Protein AF-A0A382X9D7-F1 (afdb_monomer)

Secondary structure (DSSP, 8-state):
---SS-EEEEEEE--B-TTSPBPPPEEEEEEEPP--TT-SS-SS--SHHHHHHHHHHHTTSS---HHHHHHH-SSSSS--SHHHHHHHHHHHHT-

Solvent-accessible surface area (backbone atoms only — not comparable to full-atom values): 5839 Å² total; per-residue (Å²): 140,88,74,98,64,41,42,80,41,84,45,72,50,68,54,68,52,100,85,72,53,68,50,80,69,47,76,47,79,45,77,42,80,42,82,52,80,38,30,40,80,54,80,74,64,70,48,71,66,29,52,52,52,52,49,31,40,60,70,63,78,45,80,71,52,76,65,33,42,61,18,41,34,70,82,69,82,84,65,71,45,72,66,28,52,54,52,44,52,30,64,64,66,74,105

Organism: NCBI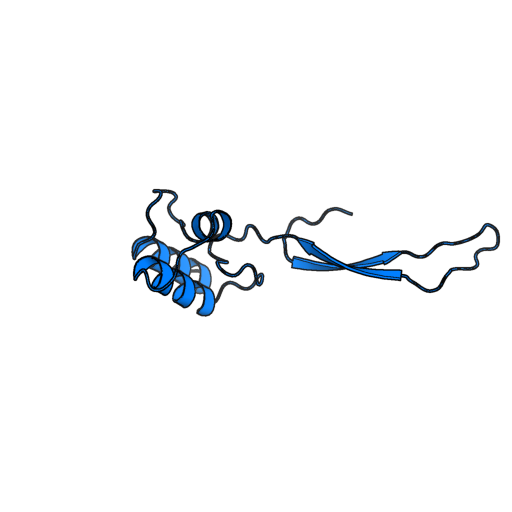:txid408172

Mean predicted aligned error: 6.9 Å

Foldseek 3Di:
DDDPFWDKDWDWDWDADPVRDIDDIDIDIDTDFGLQQLPLVSNRDLDVVSLVVLVCCQVVVDPGDPSSQSSQPRVPPSDRDVVSSVVSVCVVVVD

Sequence (95 aa):
HTYDQGGSYDVSLTVTNIYGMESEPHIEMIQLQSSMPGDVNFDSVLNILDVVILANYILGSDTPTSSEFAAADLNGDGTLNILDIVILTNLILEV

Nearest PDB structures (foldseek):
  2ccl-assembly2_D  TM=9.159E-01  e=1.070E-03  Acetivibrio thermocellus
  1ohz-assembly1_B  TM=9.283E-01  e=1.092E-02  Acetivibrio thermocellus
  8x39-assembly1_B  TM=8.524E-01  e=2.801E-02  Acetivibrio thermocellus DSM 1313
  8c6j-assembly1_S  TM=4.663E-01  e=7.030E+00  Homo sapiens

Structure (mmCIF, N/CA/C/O backbone):
data_AF-A0A382X9D7-F1
#
_entry.id   AF-A0A382X9D7-F1
#
loop_
_atom_site.group_PDB
_atom_site.id
_atom_site.type_symbol
_atom_site.label_atom_id
_atom_site.label_alt_id
_atom_site.label_comp_id
_atom_site.label_asym_id
_atom_site.label_entity_id
_atom_site.label_seq_id
_atom_site.pdbx_PDB_ins_code
_atom_site.Cartn_x
_atom_site.Cartn_y
_atom_site.Cartn_z
_atom_site.occupancy
_atom_site.B_iso_or_equiv
_atom_site.auth_seq_id
_atom_site.auth_comp_id
_atom_site.auth_asym_id
_atom_site.auth_atom_id
_atom_site.pdbx_PDB_model_num
ATOM 1 N N . HIS A 1 1 ? 6.422 6.025 -22.088 1.00 73.94 1 HIS A N 1
ATOM 2 C CA . HIS A 1 1 ? 4.964 5.991 -21.860 1.00 73.94 1 HIS A CA 1
ATOM 3 C C . HIS A 1 1 ? 4.745 6.128 -20.360 1.00 73.94 1 HIS A C 1
ATOM 5 O O . HIS A 1 1 ? 5.649 5.744 -19.627 1.00 73.94 1 HIS A O 1
ATOM 11 N N . THR A 1 2 ? 3.632 6.705 -19.915 1.00 76.19 2 THR A N 1
ATOM 12 C CA . THR A 1 2 ? 3.320 6.870 -18.485 1.00 76.19 2 THR A CA 1
ATOM 13 C C . THR A 1 2 ? 1.993 6.178 -18.221 1.00 76.19 2 THR A C 1
ATOM 15 O O . THR A 1 2 ? 1.109 6.258 -19.072 1.00 76.19 2 THR A O 1
ATOM 18 N N . TYR A 1 3 ? 1.879 5.495 -17.087 1.00 75.56 3 TYR A N 1
ATOM 19 C CA . TYR A 1 3 ? 0.680 4.769 -16.685 1.00 75.56 3 TYR A CA 1
ATOM 20 C C . TYR A 1 3 ? 0.101 5.405 -15.422 1.00 75.56 3 TYR A C 1
ATOM 22 O O . TYR A 1 3 ? 0.853 5.722 -14.501 1.00 75.56 3 TYR A O 1
ATOM 30 N N . ASP A 1 4 ? -1.220 5.590 -15.394 1.00 65.88 4 ASP A N 1
ATOM 31 C CA . ASP A 1 4 ? -1.933 6.198 -14.261 1.00 65.88 4 ASP A CA 1
ATOM 32 C C . ASP A 1 4 ? -2.241 5.187 -13.143 1.00 65.88 4 ASP A C 1
ATOM 34 O O . ASP A 1 4 ? -2.599 5.577 -12.034 1.00 65.88 4 ASP A O 1
ATOM 38 N N . GLN A 1 5 ? -2.104 3.888 -13.424 1.00 65.81 5 GLN A N 1
ATOM 39 C CA . GLN A 1 5 ? -2.343 2.805 -12.472 1.00 65.81 5 GLN A CA 1
ATOM 40 C C . GLN A 1 5 ? -1.089 1.951 -12.281 1.00 65.81 5 GLN A C 1
ATOM 42 O O . GLN A 1 5 ? -0.289 1.768 -13.205 1.00 65.81 5 GLN A O 1
ATOM 47 N N . GLY A 1 6 ? -0.927 1.412 -11.072 1.00 73.25 6 GLY A N 1
ATOM 48 C CA . GLY A 1 6 ? 0.028 0.333 -10.830 1.00 73.25 6 GLY A CA 1
ATOM 49 C C . GLY A 1 6 ? -0.369 -0.938 -11.583 1.00 73.25 6 GLY A C 1
ATOM 50 O O . GLY A 1 6 ? -1.442 -1.015 -12.179 1.00 73.25 6 GLY A O 1
ATOM 51 N N . GLY A 1 7 ? 0.523 -1.918 -11.597 1.00 75.75 7 GLY A N 1
ATOM 52 C CA . GLY A 1 7 ? 0.308 -3.191 -12.273 1.00 75.75 7 GLY A CA 1
ATOM 53 C C . GLY A 1 7 ? 1.584 -3.753 -12.887 1.00 75.75 7 GLY A C 1
ATOM 54 O O . GLY A 1 7 ? 2.675 -3.197 -12.738 1.00 75.75 7 GLY A O 1
ATOM 55 N N . SER A 1 8 ? 1.438 -4.876 -13.587 1.00 82.25 8 SER A N 1
ATOM 56 C CA . SER A 1 8 ? 2.529 -5.519 -14.327 1.00 82.25 8 SER A CA 1
ATOM 57 C C . SER A 1 8 ? 2.433 -5.168 -15.808 1.00 82.25 8 SER A C 1
ATOM 59 O O . SER A 1 8 ? 1.375 -5.322 -16.417 1.00 82.25 8 SER A O 1
ATOM 61 N N . TYR A 1 9 ? 3.538 -4.707 -16.386 1.00 87.00 9 TYR A N 1
ATOM 62 C CA . TYR A 1 9 ? 3.605 -4.228 -17.762 1.00 87.00 9 TYR A CA 1
ATOM 63 C C . TYR A 1 9 ? 4.688 -4.967 -18.538 1.00 87.00 9 TYR A C 1
ATOM 65 O O . TYR A 1 9 ? 5.855 -4.918 -18.154 1.00 87.00 9 TYR A O 1
ATOM 73 N N . ASP A 1 10 ? 4.314 -5.578 -19.662 1.00 91.69 10 ASP A N 1
ATOM 74 C CA . ASP A 1 10 ? 5.276 -6.104 -20.629 1.00 91.69 10 ASP A CA 1
ATOM 75 C C . ASP A 1 10 ? 5.762 -4.962 -21.525 1.00 91.69 10 ASP A C 1
ATOM 77 O O . ASP A 1 10 ? 5.008 -4.383 -22.313 1.00 91.69 10 ASP A O 1
ATOM 81 N N . VAL A 1 11 ? 7.040 -4.622 -21.403 1.00 92.56 11 VAL A N 1
ATOM 82 C CA . VAL A 1 11 ? 7.691 -3.603 -22.223 1.00 92.56 11 VAL A CA 1
ATOM 83 C C . VAL A 1 11 ? 8.571 -4.299 -23.245 1.00 92.56 11 VAL A C 1
ATOM 85 O O . VAL A 1 11 ? 9.419 -5.112 -22.887 1.00 92.56 11 VAL A O 1
ATOM 88 N N . SER A 1 12 ? 8.377 -3.967 -24.524 1.00 94.25 12 SER A N 1
ATOM 89 C CA . SER A 1 12 ? 9.220 -4.465 -25.611 1.00 94.25 12 SER A CA 1
ATOM 90 C C . SER A 1 12 ? 10.102 -3.361 -26.189 1.00 94.25 12 SER A C 1
ATOM 92 O O . SER A 1 12 ? 9.658 -2.228 -26.394 1.00 94.25 12 SER A O 1
ATOM 94 N N . LEU A 1 13 ? 11.363 -3.700 -26.452 1.00 94.62 13 LEU A N 1
ATOM 95 C CA . LEU A 1 13 ? 12.313 -2.860 -27.170 1.00 94.62 13 LEU A CA 1
ATOM 96 C C . LEU A 1 13 ? 12.736 -3.559 -28.463 1.00 94.62 13 LEU A C 1
ATOM 98 O O . LEU A 1 13 ? 13.276 -4.666 -28.435 1.00 94.62 13 LEU A O 1
ATOM 102 N N . THR A 1 14 ? 12.552 -2.856 -29.578 1.00 95.25 14 THR A N 1
ATOM 103 C CA . THR A 1 14 ? 12.980 -3.277 -30.915 1.00 95.25 14 THR A CA 1
ATOM 104 C C . THR A 1 14 ? 13.846 -2.179 -31.516 1.00 95.25 14 THR A C 1
ATOM 106 O O . THR A 1 14 ? 13.521 -0.996 -31.403 1.00 95.25 14 THR A O 1
ATOM 109 N N . VAL A 1 15 ? 14.961 -2.547 -32.148 1.00 95.69 15 VAL A N 1
ATOM 110 C CA . VAL A 1 15 ? 15.852 -1.590 -32.818 1.00 95.69 15 VAL A CA 1
ATOM 111 C C . VAL A 1 15 ? 15.717 -1.742 -34.326 1.00 95.69 15 VAL A C 1
ATOM 113 O O . VAL A 1 15 ? 15.865 -2.843 -34.852 1.00 95.69 15 VAL A O 1
ATOM 116 N N . THR A 1 16 ? 15.501 -0.628 -35.024 1.00 97.50 16 THR A N 1
ATOM 117 C CA . THR A 1 16 ? 15.416 -0.583 -36.488 1.00 97.50 16 THR A CA 1
ATOM 118 C C . THR A 1 16 ? 16.642 0.120 -37.059 1.00 97.50 16 THR A C 1
ATOM 120 O O . THR A 1 16 ? 17.009 1.211 -36.619 1.00 97.50 16 THR A O 1
ATOM 123 N N . ASN A 1 17 ? 17.292 -0.484 -38.053 1.00 96.12 17 ASN A N 1
ATOM 124 C CA . ASN A 1 17 ? 18.405 0.166 -38.750 1.00 96.12 17 ASN A CA 1
ATOM 125 C C . ASN A 1 17 ? 17.926 1.059 -39.915 1.00 96.12 17 ASN A C 1
ATOM 127 O O . ASN A 1 17 ? 16.744 1.112 -40.244 1.00 96.12 17 ASN A O 1
ATOM 131 N N . ILE A 1 18 ? 18.863 1.733 -40.594 1.00 96.50 18 ILE A N 1
ATOM 132 C CA . ILE A 1 18 ? 18.567 2.639 -41.724 1.00 96.50 18 ILE A CA 1
ATOM 133 C C . ILE A 1 18 ? 17.915 1.956 -42.941 1.00 96.50 18 ILE A C 1
ATOM 135 O O . ILE A 1 18 ? 17.425 2.643 -43.832 1.00 96.50 18 ILE A O 1
ATOM 139 N N . TYR A 1 19 ? 17.927 0.622 -42.997 1.00 96.81 19 TYR A N 1
ATOM 140 C CA . TYR A 1 19 ? 17.319 -0.178 -44.061 1.00 96.81 19 TYR A CA 1
ATOM 141 C C . TYR A 1 19 ? 15.929 -0.710 -43.680 1.00 96.81 19 TYR A C 1
ATOM 143 O O . TYR A 1 19 ? 15.333 -1.444 -44.463 1.00 96.81 19 TYR A O 1
ATOM 151 N N . GLY A 1 20 ? 15.417 -0.372 -42.491 1.00 95.62 20 GLY A N 1
ATOM 152 C CA . GLY A 1 20 ? 14.108 -0.826 -42.017 1.00 95.62 20 GLY A CA 1
ATOM 153 C C . GLY A 1 20 ? 14.086 -2.257 -41.474 1.00 95.62 20 GLY A C 1
ATOM 154 O O . GLY A 1 20 ? 13.007 -2.799 -41.269 1.00 95.62 20 GLY A O 1
ATOM 155 N N . MET A 1 21 ? 15.247 -2.886 -41.251 1.00 95.25 21 MET A N 1
ATOM 156 C CA . MET A 1 21 ? 15.307 -4.204 -40.608 1.00 95.25 21 MET A CA 1
ATOM 157 C C . MET A 1 21 ? 15.251 -4.050 -39.090 1.00 95.25 21 MET A C 1
ATOM 159 O O . MET A 1 21 ? 15.998 -3.242 -38.529 1.00 95.25 21 MET A O 1
ATOM 163 N N . GLU A 1 22 ? 14.392 -4.843 -38.456 1.00 97.62 22 GLU A N 1
ATOM 164 C CA . GLU A 1 22 ? 14.149 -4.852 -37.013 1.00 97.62 22 GLU A CA 1
ATOM 165 C C . GLU A 1 22 ? 14.912 -5.989 -36.319 1.00 97.62 22 GLU A C 1
ATOM 167 O O . GLU A 1 22 ? 15.173 -7.037 -36.914 1.00 97.62 22 GLU A O 1
ATOM 172 N N . SER A 1 23 ? 15.297 -5.773 -35.061 1.00 96.25 23 SER A N 1
ATOM 173 C CA . SER A 1 23 ? 15.791 -6.841 -34.188 1.00 96.25 23 SER A CA 1
ATOM 174 C C . SER A 1 23 ? 14.653 -7.754 -33.725 1.00 96.25 23 SER A C 1
ATOM 176 O O . SER A 1 23 ? 13.485 -7.379 -33.775 1.00 96.25 23 SER A O 1
ATOM 178 N N . GLU A 1 24 ? 14.995 -8.914 -33.162 1.00 96.56 24 GLU A N 1
ATOM 179 C CA . GLU A 1 24 ? 14.054 -9.609 -32.277 1.00 96.56 24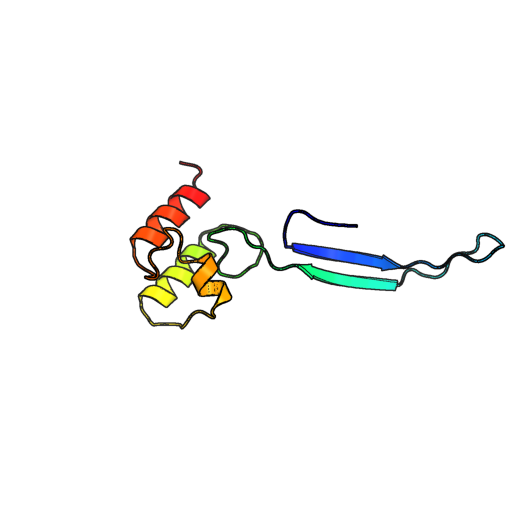 GLU A CA 1
ATOM 180 C C . GLU A 1 24 ? 13.689 -8.694 -31.092 1.00 96.56 24 GLU A C 1
ATOM 182 O O . GLU A 1 24 ? 14.555 -7.940 -30.619 1.00 96.56 24 GLU A O 1
ATOM 187 N N . PRO A 1 25 ? 12.433 -8.723 -30.614 1.00 96.56 25 PRO A N 1
ATOM 188 C CA . PRO A 1 25 ? 12.014 -7.897 -29.495 1.00 96.56 25 PRO A CA 1
ATOM 189 C C . PRO A 1 25 ? 12.660 -8.396 -28.202 1.00 96.56 25 PRO A C 1
ATOM 191 O O . PRO A 1 25 ? 12.590 -9.578 -27.860 1.00 96.56 25 PRO A O 1
ATOM 194 N N . HIS A 1 26 ? 13.255 -7.480 -27.444 1.00 94.88 26 HIS A N 1
ATOM 195 C CA . 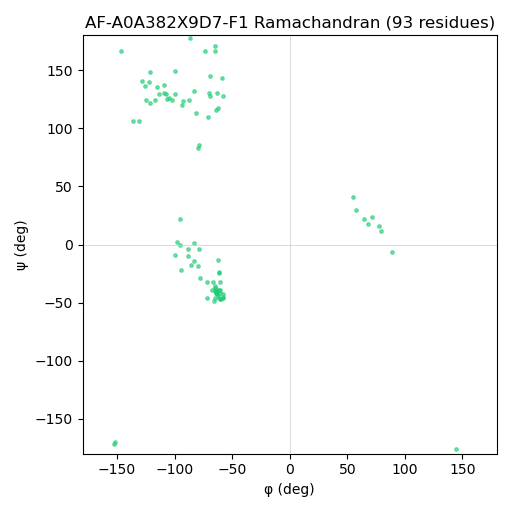HIS A 1 26 ? 13.593 -7.739 -26.050 1.00 94.88 26 HIS A CA 1
ATOM 196 C C . HIS A 1 26 ? 12.390 -7.383 -25.179 1.00 94.88 26 HIS A C 1
ATOM 198 O O . HIS A 1 26 ? 11.913 -6.254 -25.270 1.00 94.88 26 HIS A O 1
ATOM 204 N N . ILE A 1 27 ? 11.902 -8.326 -24.370 1.00 94.75 27 ILE A N 1
ATOM 205 C CA . ILE A 1 27 ? 10.720 -8.147 -23.517 1.00 94.75 27 ILE A CA 1
ATOM 206 C C . ILE A 1 27 ? 11.147 -8.188 -22.051 1.00 94.75 27 ILE A C 1
ATOM 208 O O . ILE A 1 27 ? 11.821 -9.129 -21.629 1.00 94.75 27 ILE A O 1
ATOM 212 N N . GLU A 1 28 ? 10.717 -7.192 -21.284 1.00 94.38 28 GLU A N 1
ATOM 213 C CA . GLU A 1 28 ? 10.892 -7.122 -19.836 1.00 94.38 28 GLU A CA 1
ATOM 214 C C . GLU A 1 28 ? 9.547 -6.857 -19.158 1.00 94.38 28 GLU A C 1
ATOM 216 O O . GLU A 1 28 ? 8.740 -6.064 -19.646 1.00 94.38 28 GLU A O 1
ATOM 221 N N . MET A 1 29 ? 9.318 -7.514 -18.020 1.00 88.94 29 MET A N 1
ATOM 222 C CA . MET A 1 29 ? 8.156 -7.264 -17.176 1.00 88.94 29 MET A CA 1
ATOM 223 C C . MET A 1 29 ? 8.522 -6.240 -16.104 1.00 88.94 29 MET A C 1
ATOM 225 O O . MET A 1 29 ? 9.397 -6.484 -15.274 1.00 88.94 29 MET A O 1
ATOM 229 N N . ILE A 1 30 ? 7.825 -5.109 -16.102 1.00 87.94 30 ILE A N 1
ATOM 230 C CA . ILE A 1 30 ? 7.992 -4.049 -15.109 1.00 87.94 30 ILE A CA 1
ATOM 231 C C . ILE A 1 30 ? 6.787 -4.063 -14.171 1.00 87.94 30 ILE A C 1
ATOM 233 O O . ILE A 1 30 ? 5.651 -3.937 -14.625 1.00 87.94 30 ILE A O 1
ATOM 237 N N . GLN A 1 31 ? 7.034 -4.167 -12.863 1.00 78.81 31 GLN A N 1
ATOM 238 C CA . GLN A 1 31 ? 6.007 -3.939 -11.848 1.00 78.81 31 GLN A CA 1
ATOM 239 C C . GLN A 1 31 ? 6.020 -2.487 -11.373 1.00 78.81 31 GLN A C 1
ATOM 241 O O . GLN A 1 31 ? 7.030 -1.985 -10.879 1.00 78.81 31 GLN A O 1
ATOM 246 N N . LEU A 1 32 ? 4.873 -1.827 -11.497 1.00 77.62 32 LEU A N 1
ATOM 247 C CA . LEU A 1 32 ? 4.588 -0.542 -10.870 1.00 77.62 32 LEU A CA 1
ATOM 248 C C . LEU A 1 32 ? 3.705 -0.802 -9.654 1.00 77.62 32 LEU A C 1
ATOM 250 O O . LEU A 1 32 ? 2.649 -1.415 -9.790 1.00 77.62 32 LEU A O 1
ATOM 254 N N . GLN A 1 33 ? 4.120 -0.348 -8.471 1.00 68.69 33 GLN A N 1
ATOM 255 C CA . GLN A 1 33 ? 3.300 -0.537 -7.276 1.00 68.69 33 GLN A CA 1
ATOM 256 C C . GLN A 1 33 ? 1.962 0.199 -7.419 1.00 68.69 33 GLN A C 1
ATOM 258 O O . GLN A 1 33 ? 1.910 1.370 -7.801 1.00 68.69 33 GLN A O 1
ATOM 263 N N . SER A 1 34 ? 0.884 -0.528 -7.136 1.00 65.62 34 SER A N 1
ATOM 264 C CA . SER A 1 34 ? -0.475 -0.009 -7.020 1.00 65.62 34 SER A CA 1
ATOM 265 C C . SER A 1 34 ? -0.568 0.853 -5.762 1.00 65.62 34 SER A C 1
ATOM 267 O O . SER A 1 34 ? -0.187 0.425 -4.681 1.00 65.62 34 SER A O 1
ATOM 269 N N . SER A 1 35 ? -1.055 2.087 -5.901 1.00 70.00 35 SER A N 1
ATOM 270 C CA . SER A 1 35 ? -1.472 2.922 -4.765 1.00 70.00 35 SER A CA 1
ATOM 271 C C . SER A 1 35 ? -2.981 2.790 -4.524 1.00 70.00 35 SER A C 1
ATOM 273 O O . SER A 1 35 ? -3.590 3.720 -3.992 1.00 70.00 35 SER A O 1
ATOM 275 N N . MET A 1 36 ? -3.616 1.704 -4.983 1.00 84.50 36 MET A N 1
ATOM 276 C CA . MET A 1 36 ? -5.043 1.501 -4.761 1.00 84.50 36 MET A CA 1
ATOM 277 C C . MET A 1 36 ? -5.292 1.398 -3.249 1.00 84.50 36 MET A C 1
ATOM 279 O O . MET A 1 36 ? -4.758 0.490 -2.614 1.00 84.50 36 MET A O 1
ATOM 283 N N . PRO A 1 37 ? -6.061 2.323 -2.645 1.00 89.38 37 PRO A N 1
ATOM 284 C CA . PRO A 1 37 ? -6.364 2.239 -1.224 1.00 89.38 37 PRO A CA 1
ATOM 285 C C . PRO A 1 37 ? -7.047 0.906 -0.923 1.00 89.38 37 PRO A C 1
ATOM 287 O O . PRO A 1 37 ? -8.023 0.549 -1.584 1.00 89.38 37 PRO A O 1
ATOM 290 N N . GLY A 1 38 ? -6.526 0.178 0.059 1.00 93.56 38 GLY A N 1
ATOM 291 C CA . GLY A 1 38 ? -7.063 -1.108 0.483 1.00 93.56 38 GLY A CA 1
ATOM 292 C C . GLY A 1 38 ? -6.513 -2.325 -0.261 1.00 93.56 38 GLY A C 1
ATOM 293 O O . GLY A 1 38 ? -6.826 -3.431 0.154 1.00 93.56 38 GLY A O 1
ATOM 294 N N . ASP A 1 39 ? -5.701 -2.146 -1.308 1.00 94.69 39 ASP A N 1
ATOM 295 C CA . ASP A 1 39 ? -4.940 -3.220 -1.970 1.00 94.69 39 ASP A CA 1
ATOM 296 C C . ASP A 1 39 ? -3.696 -3.527 -1.136 1.00 94.69 39 ASP A C 1
ATOM 298 O O . ASP A 1 39 ? -2.623 -2.951 -1.329 1.00 94.69 39 ASP A O 1
ATOM 302 N N . VAL A 1 40 ? -3.874 -4.356 -0.113 1.00 94.62 40 VAL A N 1
ATOM 303 C CA . VAL A 1 40 ? -2.869 -4.537 0.934 1.00 94.62 40 VAL A CA 1
ATOM 30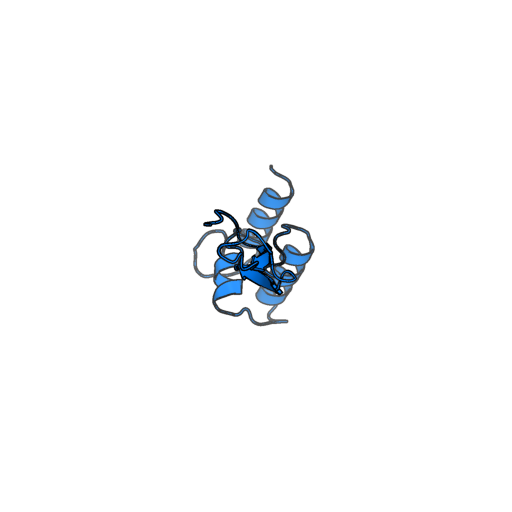4 C C . VAL A 1 40 ? -1.734 -5.434 0.446 1.00 94.62 40 VAL A C 1
ATOM 306 O O . VAL A 1 40 ? -0.604 -5.270 0.890 1.00 94.62 40 VAL A O 1
ATOM 309 N N . ASN A 1 41 ? -1.997 -6.360 -0.481 1.00 93.38 41 ASN A N 1
ATOM 310 C CA . ASN A 1 41 ? -0.970 -7.247 -1.041 1.00 93.38 41 ASN A CA 1
ATOM 311 C C . ASN A 1 41 ? -0.367 -6.754 -2.371 1.00 93.38 41 ASN A C 1
ATOM 313 O O . ASN A 1 41 ? 0.524 -7.419 -2.909 1.00 93.38 41 ASN A O 1
ATOM 317 N N . PHE A 1 42 ? -0.823 -5.606 -2.879 1.00 91.12 42 PHE A N 1
ATOM 318 C CA . PHE A 1 42 ? -0.386 -4.986 -4.131 1.00 91.12 42 PHE A CA 1
ATOM 319 C C . PHE A 1 42 ? -0.550 -5.878 -5.367 1.00 91.12 42 PHE A C 1
ATOM 321 O O . PHE A 1 42 ? 0.211 -5.748 -6.334 1.00 91.12 42 PHE A O 1
ATOM 328 N N . ASP A 1 43 ? -1.535 -6.777 -5.364 1.00 88.81 43 ASP A N 1
ATOM 329 C CA . ASP A 1 43 ? -1.842 -7.625 -6.518 1.00 88.81 43 ASP A CA 1
ATOM 330 C C . ASP A 1 43 ? -2.739 -6.926 -7.556 1.00 88.81 43 ASP A C 1
ATOM 332 O O . ASP A 1 43 ? -3.008 -7.483 -8.624 1.00 88.81 43 ASP A O 1
ATOM 336 N N . SER A 1 44 ? -3.097 -5.660 -7.298 1.00 87.38 44 SER A N 1
ATOM 337 C CA . SER A 1 44 ? -3.959 -4.823 -8.140 1.00 87.38 44 SER A CA 1
ATOM 338 C C . SER A 1 44 ? -5.418 -5.293 -8.197 1.00 87.38 44 SER A C 1
ATOM 340 O O . SER A 1 44 ? -6.156 -4.879 -9.095 1.00 87.38 44 SER A O 1
ATOM 342 N N . VAL A 1 45 ? -5.860 -6.130 -7.252 1.00 89.06 45 VAL A N 1
ATOM 343 C CA . VAL A 1 45 ? -7.230 -6.646 -7.172 1.00 89.06 45 VAL A CA 1
ATOM 344 C C . VAL A 1 45 ? -7.787 -6.484 -5.762 1.00 89.06 45 VAL A C 1
ATOM 346 O O . VAL A 1 45 ? -7.530 -7.298 -4.887 1.00 89.06 45 VAL A O 1
ATOM 349 N N . LEU A 1 46 ? -8.695 -5.524 -5.574 1.00 93.12 46 LEU A N 1
ATOM 350 C CA . LEU A 1 46 ? -9.363 -5.332 -4.288 1.00 93.12 46 LEU A CA 1
ATOM 351 C C . LEU A 1 46 ? -10.352 -6.474 -4.003 1.00 93.12 46 LEU A C 1
ATOM 353 O O . LEU A 1 46 ? -11.389 -6.585 -4.664 1.00 93.12 46 LEU A O 1
ATOM 357 N N . ASN A 1 47 ? -10.050 -7.346 -3.041 1.00 95.44 47 ASN A N 1
ATOM 358 C CA . ASN A 1 47 ? -10.892 -8.501 -2.739 1.00 95.44 47 ASN A CA 1
ATOM 359 C C . ASN A 1 47 ? -10.794 -8.982 -1.275 1.00 95.44 47 ASN A C 1
ATOM 361 O O . ASN A 1 47 ? -10.231 -8.337 -0.396 1.00 95.44 47 ASN A O 1
ATOM 365 N N . ILE A 1 48 ? -11.406 -10.134 -0.974 1.00 97.56 48 ILE A N 1
ATOM 366 C CA . ILE A 1 48 ? -11.442 -10.690 0.390 1.00 97.56 48 ILE A CA 1
ATOM 367 C C . ILE A 1 48 ? -10.049 -11.019 0.947 1.00 97.56 48 ILE A C 1
ATOM 369 O O . ILE A 1 48 ? -9.875 -11.063 2.164 1.00 97.56 48 ILE A O 1
ATOM 373 N N . LEU A 1 49 ? -9.057 -11.251 0.087 1.00 97.94 49 LEU A N 1
ATOM 374 C CA . LEU A 1 49 ? -7.687 -11.508 0.506 1.00 97.94 49 LEU A CA 1
ATOM 375 C C . LEU A 1 49 ? -7.084 -10.291 1.218 1.00 97.94 49 LEU A C 1
ATOM 377 O O . LEU A 1 49 ? -6.475 -10.473 2.270 1.00 97.94 49 LEU A O 1
ATOM 381 N N . ASP A 1 50 ? -7.345 -9.072 0.741 1.00 97.75 50 ASP A N 1
ATOM 382 C CA . ASP A 1 50 ? -6.916 -7.835 1.406 1.00 97.75 50 ASP A CA 1
ATOM 383 C C . ASP A 1 50 ? -7.506 -7.710 2.812 1.00 97.75 50 ASP A C 1
ATOM 385 O O . ASP A 1 50 ? -6.809 -7.382 3.773 1.00 97.75 50 ASP A O 1
ATOM 389 N N . VAL A 1 51 ? -8.788 -8.062 2.963 1.00 98.38 51 VAL A N 1
ATOM 390 C CA . VAL A 1 51 ? -9.482 -8.062 4.261 1.00 98.38 51 VAL A CA 1
ATOM 391 C C . VAL A 1 51 ? -8.843 -9.061 5.223 1.00 98.38 51 VAL A C 1
ATOM 393 O O . VAL A 1 51 ? -8.664 -8.758 6.402 1.00 98.38 51 VAL A O 1
ATOM 396 N N . VAL A 1 52 ? -8.497 -10.258 4.739 1.00 98.50 52 VAL A N 1
ATOM 397 C CA . VAL A 1 52 ? -7.836 -11.289 5.553 1.00 98.50 52 VAL A CA 1
ATOM 398 C C . VAL A 1 52 ? -6.451 -10.821 6.002 1.00 98.50 52 VAL A C 1
ATOM 400 O O . VAL A 1 52 ? -6.091 -11.020 7.162 1.00 98.50 52 VAL A O 1
ATOM 403 N N . ILE A 1 53 ? -5.691 -10.176 5.117 1.00 98.44 53 ILE A N 1
ATOM 404 C CA . ILE A 1 53 ? -4.361 -9.646 5.436 1.00 98.44 53 ILE A CA 1
ATOM 405 C C . ILE A 1 53 ? -4.464 -8.522 6.473 1.00 98.44 53 ILE A C 1
ATOM 407 O O . ILE A 1 53 ? -3.805 -8.590 7.511 1.00 98.44 53 ILE A O 1
ATOM 411 N N . LEU A 1 54 ? -5.361 -7.554 6.271 1.00 98.44 54 LEU A N 1
ATOM 412 C CA . LEU A 1 54 ? -5.625 -6.493 7.245 1.00 98.44 54 LEU A CA 1
ATOM 413 C C . LEU A 1 54 ? -6.062 -7.063 8.607 1.00 98.44 54 LEU A C 1
ATOM 415 O O . LEU A 1 54 ? -5.563 -6.636 9.650 1.00 98.44 54 LEU A O 1
ATOM 419 N N . ALA A 1 55 ? -6.932 -8.076 8.628 1.00 98.62 55 ALA A N 1
ATOM 420 C CA . ALA A 1 55 ? -7.322 -8.740 9.871 1.00 98.62 55 ALA A CA 1
ATOM 421 C C . ALA A 1 55 ? -6.123 -9.385 10.589 1.00 98.62 55 ALA A C 1
ATOM 423 O O . ALA A 1 55 ? -6.025 -9.288 11.813 1.00 98.62 55 ALA A O 1
ATOM 424 N N . ASN A 1 56 ? -5.183 -9.993 9.856 1.00 98.69 56 ASN A N 1
ATOM 425 C CA . ASN A 1 56 ? -3.963 -10.553 10.444 1.00 98.69 56 ASN A CA 1
ATOM 426 C C . ASN A 1 56 ? -3.074 -9.475 11.075 1.00 98.69 56 ASN A C 1
ATOM 428 O O . ASN A 1 56 ? -2.531 -9.713 12.158 1.00 98.69 56 ASN A O 1
ATOM 432 N N . TYR A 1 57 ? -2.968 -8.294 10.456 1.00 98.50 57 TYR A N 1
ATOM 433 C CA . TYR A 1 57 ? -2.246 -7.156 11.033 1.00 98.50 57 TYR A CA 1
ATOM 434 C C . TYR A 1 57 ? -2.910 -6.646 12.314 1.00 98.50 57 TYR A C 1
ATOM 436 O O . TYR A 1 57 ? -2.237 -6.478 13.330 1.00 98.50 57 TYR A O 1
ATOM 444 N N . ILE A 1 58 ? -4.237 -6.482 12.313 1.00 98.38 58 ILE A N 1
ATOM 445 C CA . ILE A 1 58 ? -5.004 -6.037 13.491 1.00 98.38 58 ILE A CA 1
ATOM 446 C C . ILE A 1 58 ? -4.872 -7.034 14.650 1.00 98.38 58 ILE A C 1
ATOM 448 O O . ILE A 1 58 ? -4.760 -6.643 15.812 1.00 98.38 58 ILE A O 1
ATOM 452 N N . LEU A 1 59 ? -4.874 -8.334 14.345 1.00 98.25 59 LEU A N 1
ATOM 453 C CA . LEU A 1 59 ? -4.723 -9.403 15.334 1.00 98.25 59 LEU A CA 1
ATOM 454 C C . LEU A 1 59 ? -3.264 -9.629 15.768 1.00 98.25 59 LEU A C 1
ATOM 456 O O . LEU A 1 59 ? -3.021 -10.471 16.634 1.00 98.25 59 LEU A O 1
ATOM 460 N N . GLY A 1 60 ? -2.296 -8.924 15.173 1.00 97.19 60 GLY A N 1
ATOM 461 C CA . GLY A 1 60 ? -0.867 -9.093 15.450 1.00 97.19 60 GLY A CA 1
ATOM 462 C C . GLY A 1 60 ? -0.317 -10.465 15.049 1.00 97.19 60 GLY A C 1
ATOM 463 O O . GLY A 1 60 ? 0.695 -10.905 15.592 1.00 97.19 60 GLY A O 1
ATOM 464 N N . SER A 1 61 ? -0.999 -11.162 14.136 1.00 98.00 61 SER A N 1
ATOM 465 C CA . SER A 1 61 ? -0.527 -12.432 13.565 1.00 98.00 61 SER A CA 1
ATOM 466 C C . SER A 1 61 ? 0.521 -12.214 12.474 1.00 98.00 61 SER A C 1
ATOM 468 O O . SER A 1 61 ? 1.274 -13.134 12.165 1.00 98.00 61 SER A O 1
ATOM 470 N N . ASP A 1 62 ? 0.581 -10.998 11.929 1.00 97.56 62 ASP A N 1
ATOM 471 C CA . ASP A 1 62 ? 1.614 -10.529 11.011 1.00 97.56 62 ASP A CA 1
ATOM 472 C C . ASP A 1 62 ? 1.882 -9.028 11.239 1.00 97.56 62 ASP A C 1
ATOM 474 O O . ASP A 1 62 ? 1.121 -8.359 11.942 1.00 97.56 62 ASP A O 1
ATOM 478 N N . THR A 1 63 ? 2.972 -8.494 10.686 1.00 96.94 63 THR A N 1
ATOM 479 C CA . THR A 1 63 ? 3.355 -7.078 10.810 1.00 96.94 63 THR A CA 1
ATOM 480 C C . THR A 1 63 ? 3.465 -6.432 9.429 1.00 96.94 63 THR A C 1
ATOM 482 O O . THR A 1 63 ? 4.297 -6.878 8.639 1.00 96.94 63 THR A O 1
ATOM 485 N N . PRO A 1 64 ? 2.703 -5.359 9.142 1.00 97.19 64 PRO A N 1
ATOM 486 C CA . PRO A 1 64 ? 2.774 -4.693 7.850 1.00 97.19 64 PRO A CA 1
ATOM 487 C C . PRO A 1 64 ? 4.111 -3.971 7.664 1.00 97.19 64 PRO A C 1
ATOM 489 O O . PRO A 1 64 ? 4.660 -3.354 8.584 1.00 97.19 64 PRO A O 1
ATOM 492 N N . THR A 1 65 ? 4.604 -3.971 6.434 1.00 95.62 65 THR A N 1
ATOM 493 C CA . THR A 1 65 ? 5.582 -2.997 5.947 1.00 95.62 65 THR A CA 1
ATOM 494 C C . THR A 1 65 ? 4.977 -1.590 5.927 1.00 95.62 65 THR A C 1
ATOM 496 O O . THR A 1 65 ? 3.764 -1.402 6.010 1.00 95.62 65 THR A O 1
ATOM 499 N N . SER A 1 66 ? 5.812 -0.558 5.779 1.00 93.44 66 SER A N 1
ATOM 500 C CA . SER A 1 66 ? 5.324 0.829 5.722 1.00 93.44 66 SER A CA 1
ATOM 501 C C . SER A 1 66 ? 4.359 1.085 4.558 1.00 93.44 66 SER A C 1
ATOM 503 O O . SER A 1 66 ? 3.450 1.897 4.699 1.00 93.44 66 SER A O 1
ATOM 505 N N . SER A 1 67 ? 4.543 0.400 3.425 1.00 91.25 67 SER A N 1
ATOM 506 C CA . SER A 1 67 ? 3.638 0.482 2.277 1.00 91.25 67 SER A CA 1
ATOM 507 C C . SER A 1 67 ? 2.313 -0.223 2.551 1.00 91.25 67 SER A C 1
ATOM 509 O O . SER A 1 67 ? 1.267 0.364 2.299 1.00 91.25 67 SER A O 1
ATOM 511 N N . GLU A 1 68 ? 2.341 -1.436 3.111 1.00 94.81 68 GLU A N 1
ATOM 512 C CA . GLU A 1 68 ? 1.121 -2.190 3.448 1.00 94.81 68 GLU A CA 1
ATOM 513 C C . GLU A 1 68 ? 0.304 -1.454 4.512 1.00 94.81 68 GLU A C 1
ATOM 515 O O . GLU A 1 68 ? -0.911 -1.349 4.396 1.00 94.81 68 GLU A O 1
ATOM 520 N N . PHE A 1 69 ? 0.968 -0.863 5.511 1.00 96.25 69 PHE A N 1
ATOM 521 C CA . PHE A 1 69 ? 0.307 -0.034 6.516 1.00 96.25 69 PHE A CA 1
ATOM 522 C C . PHE A 1 69 ? -0.406 1.160 5.874 1.00 96.25 69 PHE A C 1
ATOM 524 O O . PHE A 1 69 ? -1.563 1.416 6.179 1.00 96.25 69 PHE A O 1
ATOM 531 N N . ALA A 1 70 ? 0.265 1.872 4.964 1.00 93.81 70 ALA A N 1
ATOM 532 C CA . ALA A 1 70 ? -0.322 3.020 4.277 1.00 93.81 70 ALA A CA 1
ATOM 533 C C . ALA A 1 70 ? -1.482 2.628 3.346 1.00 93.81 70 ALA A C 1
ATOM 535 O O . ALA A 1 70 ? -2.415 3.408 3.183 1.00 93.81 70 ALA A O 1
ATOM 536 N N . ALA A 1 71 ? -1.435 1.439 2.739 1.00 93.94 71 ALA A N 1
ATOM 537 C CA . ALA A 1 71 ? -2.537 0.911 1.939 1.00 93.94 71 ALA A CA 1
ATOM 538 C C . ALA A 1 71 ? -3.732 0.486 2.809 1.00 93.94 71 ALA A C 1
ATOM 540 O O . ALA A 1 71 ? -4.874 0.586 2.363 1.00 93.94 71 ALA A O 1
ATOM 541 N N . ALA A 1 72 ? -3.470 0.018 4.032 1.00 96.31 72 ALA A N 1
ATOM 542 C CA . ALA A 1 72 ? -4.471 -0.561 4.917 1.00 96.31 72 ALA A CA 1
ATOM 543 C C . ALA A 1 72 ? -5.100 0.434 5.918 1.00 96.31 72 ALA A C 1
ATOM 545 O O . ALA A 1 72 ? -6.198 0.167 6.397 1.00 96.31 72 ALA A O 1
ATOM 546 N N . ASP A 1 73 ? -4.442 1.560 6.225 1.00 97.62 73 ASP A N 1
ATOM 547 C CA . ASP A 1 73 ? -4.979 2.677 7.026 1.00 97.62 73 ASP A CA 1
ATOM 548 C C . ASP A 1 73 ? -5.902 3.545 6.157 1.00 97.62 73 ASP A C 1
ATOM 550 O O . ASP A 1 73 ? -5.493 4.521 5.523 1.00 97.62 73 ASP A O 1
ATOM 554 N N . LEU A 1 74 ? -7.165 3.134 6.073 1.00 97.19 74 LEU A N 1
ATOM 555 C CA . LEU A 1 74 ? -8.123 3.660 5.102 1.00 97.19 74 LEU A CA 1
ATOM 556 C C . LEU A 1 74 ? -8.832 4.924 5.582 1.00 97.19 74 LEU A C 1
ATOM 558 O O . LEU A 1 74 ? -9.409 5.651 4.768 1.00 97.19 74 LEU A O 1
ATOM 562 N N . ASN A 1 75 ? -8.802 5.200 6.885 1.00 97.44 75 ASN A N 1
ATOM 563 C CA . ASN A 1 75 ? -9.302 6.452 7.446 1.00 97.44 75 ASN A CA 1
ATOM 564 C C . ASN A 1 75 ? -8.181 7.470 7.751 1.00 97.44 75 ASN A C 1
ATOM 566 O O . ASN A 1 75 ? -8.493 8.633 8.028 1.00 97.44 75 ASN A O 1
ATOM 570 N N . GLY A 1 76 ? -6.908 7.068 7.654 1.00 96.62 76 GLY A N 1
ATOM 571 C CA . GLY A 1 76 ? -5.738 7.922 7.837 1.00 96.62 76 GLY A CA 1
ATOM 572 C C . GLY A 1 76 ? -5.504 8.348 9.287 1.00 96.62 76 GLY A C 1
ATOM 573 O O . GLY A 1 76 ? -4.923 9.414 9.518 1.00 96.62 76 GLY A O 1
ATOM 574 N N . ASP A 1 77 ? -6.002 7.582 10.263 1.00 98.19 77 ASP A N 1
ATOM 575 C CA . ASP A 1 77 ? -5.863 7.896 11.689 1.00 98.19 77 ASP A CA 1
ATOM 576 C C . ASP A 1 77 ? -4.581 7.324 12.321 1.00 98.19 77 ASP A C 1
ATOM 578 O O . ASP A 1 77 ? -4.265 7.621 13.481 1.00 98.19 77 ASP A O 1
ATOM 582 N N . GLY A 1 78 ? -3.804 6.559 11.550 1.00 97.69 78 GLY A N 1
ATOM 583 C CA . GLY A 1 78 ? -2.563 5.939 11.991 1.00 97.69 78 GLY A CA 1
ATOM 584 C C . GLY A 1 78 ? -2.766 4.698 12.858 1.00 97.69 78 GLY A C 1
ATOM 585 O O . GLY A 1 78 ? -1.816 4.282 13.527 1.00 97.69 78 GLY A O 1
ATOM 586 N N . THR A 1 79 ? -3.962 4.102 12.884 1.00 98.19 79 THR A N 1
ATOM 587 C CA . THR A 1 79 ? -4.280 2.907 13.674 1.00 98.19 79 THR A CA 1
ATOM 588 C C . THR A 1 79 ? -5.099 1.894 12.877 1.00 98.19 79 THR A C 1
ATOM 590 O O . THR A 1 79 ? -6.315 2.013 12.786 1.00 98.19 79 THR A O 1
ATOM 593 N N . LEU A 1 80 ? -4.469 0.790 12.461 1.00 98.50 80 LEU A N 1
ATOM 594 C CA . LEU A 1 80 ? -5.195 -0.328 11.848 1.00 98.50 80 LEU A CA 1
ATOM 595 C C . LEU A 1 80 ? -6.174 -0.961 12.844 1.00 98.50 80 LEU A C 1
ATOM 597 O O . LEU A 1 80 ? -5.766 -1.524 13.867 1.00 98.50 80 LEU A O 1
ATOM 601 N N . ASN A 1 81 ? -7.471 -0.881 12.553 1.00 98.62 81 ASN A N 1
ATOM 602 C CA . ASN A 1 81 ? -8.522 -1.465 13.378 1.00 98.62 81 ASN A CA 1
ATOM 603 C C . ASN A 1 81 ? -9.771 -1.858 12.561 1.00 98.62 81 ASN A C 1
ATOM 605 O O . ASN A 1 81 ? -9.775 -1.901 11.335 1.00 98.62 81 ASN A O 1
ATOM 609 N N . ILE A 1 82 ? -10.859 -2.212 13.253 1.00 98.25 82 ILE A N 1
ATOM 610 C CA . ILE A 1 82 ? -12.095 -2.676 12.606 1.00 98.25 82 ILE A CA 1
ATOM 611 C C . ILE A 1 82 ? -12.732 -1.625 11.681 1.00 98.25 82 ILE A C 1
ATOM 613 O O . ILE A 1 82 ? -13.461 -1.997 10.765 1.00 98.25 82 ILE A O 1
ATOM 617 N N . LEU A 1 83 ? -12.474 -0.331 11.893 1.00 98.44 83 LEU A N 1
ATOM 618 C CA . LEU A 1 83 ? -12.967 0.730 11.018 1.00 98.44 83 LEU A CA 1
ATOM 619 C C . LEU A 1 83 ? -12.363 0.626 9.614 1.00 98.44 83 LEU A C 1
ATOM 621 O O . LEU A 1 83 ? -13.107 0.764 8.645 1.00 98.44 83 LEU A O 1
ATOM 625 N N . ASP A 1 84 ? -11.077 0.294 9.496 1.00 98.56 84 ASP A N 1
ATOM 626 C CA . ASP A 1 84 ? -10.427 0.076 8.201 1.00 98.56 84 ASP A CA 1
ATOM 627 C C . ASP A 1 84 ? -11.030 -1.123 7.474 1.00 98.56 84 ASP A C 1
ATOM 629 O O . ASP A 1 84 ? -11.344 -1.035 6.292 1.00 98.56 84 ASP A O 1
ATOM 633 N N . ILE A 1 85 ? -11.309 -2.221 8.191 1.00 98.31 85 ILE A N 1
ATOM 634 C CA . I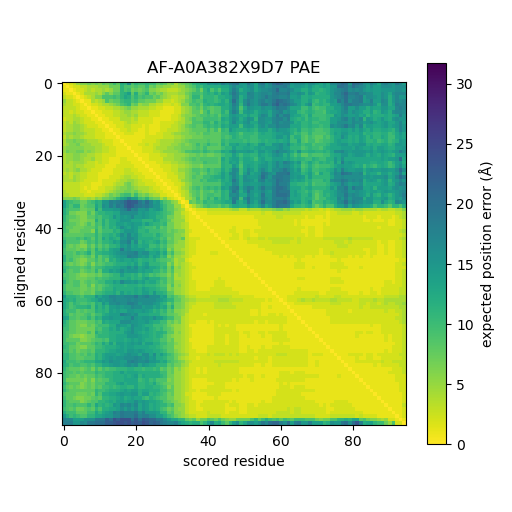LE A 1 85 ? -12.007 -3.381 7.613 1.00 98.31 85 ILE A CA 1
ATOM 635 C C . ILE A 1 85 ? -13.371 -2.966 7.059 1.00 98.31 85 ILE A C 1
ATOM 637 O O . ILE A 1 85 ? -13.722 -3.359 5.950 1.00 98.31 85 ILE A O 1
ATOM 641 N N . VAL A 1 86 ? -14.149 -2.178 7.808 1.00 98.12 86 VAL A N 1
ATOM 642 C CA . VAL A 1 86 ? -15.469 -1.723 7.345 1.00 98.12 86 VAL A CA 1
ATOM 643 C C . VAL A 1 86 ? -15.332 -0.883 6.074 1.00 98.12 86 VAL A C 1
ATOM 645 O O . VAL A 1 86 ? -16.052 -1.137 5.106 1.00 98.12 86 VAL A O 1
ATOM 648 N N . ILE A 1 87 ? -14.387 0.062 6.035 1.00 98.12 87 ILE A N 1
ATOM 649 C CA . ILE A 1 87 ? -14.135 0.885 4.844 1.00 98.12 87 ILE A CA 1
ATOM 650 C C . ILE A 1 87 ? -13.722 0.002 3.662 1.00 98.12 87 ILE A C 1
ATOM 652 O O . ILE A 1 87 ? -14.316 0.116 2.593 1.00 98.12 87 ILE A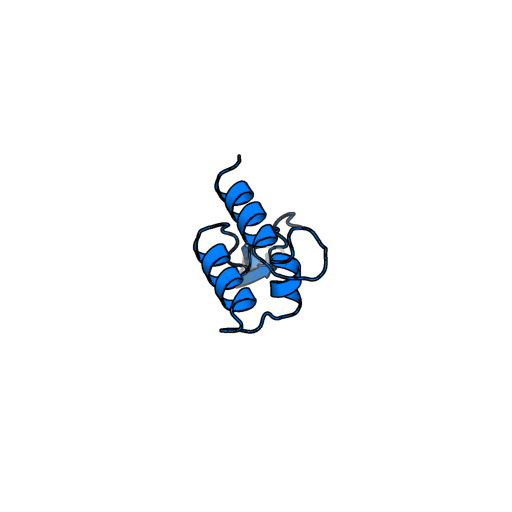 O 1
ATOM 656 N N . LEU A 1 88 ? -12.789 -0.932 3.864 1.00 97.62 88 LEU A N 1
ATOM 657 C CA . LEU A 1 88 ? -12.338 -1.872 2.839 1.00 97.62 88 LEU A CA 1
ATOM 658 C C . LEU A 1 88 ? -13.496 -2.704 2.279 1.00 97.62 88 LEU A C 1
ATOM 660 O O . LEU A 1 88 ? -13.643 -2.836 1.067 1.00 97.62 88 LEU A O 1
ATOM 664 N N . THR A 1 89 ? -14.366 -3.229 3.145 1.00 97.44 89 THR A N 1
ATOM 665 C CA . THR A 1 89 ? -15.530 -4.001 2.693 1.00 97.44 89 THR A CA 1
ATOM 666 C C . THR A 1 89 ? -16.519 -3.160 1.889 1.00 97.44 89 THR A C 1
ATOM 668 O O . THR A 1 89 ? -17.070 -3.668 0.917 1.00 97.44 89 THR A O 1
ATOM 671 N N . ASN A 1 90 ? -16.707 -1.880 2.230 1.00 96.81 90 ASN A N 1
ATOM 672 C CA . ASN A 1 90 ? -17.544 -0.977 1.438 1.00 96.81 90 ASN A CA 1
ATOM 673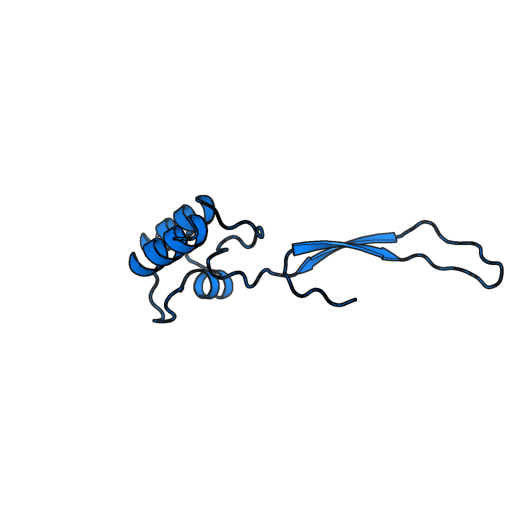 C C . ASN A 1 90 ? -16.917 -0.685 0.070 1.00 96.81 90 ASN A C 1
ATOM 675 O O . ASN A 1 90 ? -17.632 -0.671 -0.927 1.00 96.81 90 ASN A O 1
ATOM 679 N N . LEU A 1 91 ? -15.589 -0.521 0.004 1.00 94.88 91 LEU A N 1
ATOM 680 C CA . LEU A 1 91 ? -14.869 -0.352 -1.263 1.00 94.88 91 LEU A CA 1
ATOM 681 C C . LEU A 1 91 ? -15.020 -1.583 -2.169 1.00 94.88 91 LEU A C 1
ATOM 683 O O . LEU A 1 91 ? -15.294 -1.429 -3.353 1.00 94.88 91 LEU A O 1
ATOM 687 N N . ILE A 1 92 ? -14.906 -2.796 -1.615 1.00 94.75 92 ILE A N 1
ATOM 688 C CA . ILE A 1 92 ? -15.081 -4.057 -2.362 1.00 94.75 92 ILE A CA 1
ATOM 689 C C . ILE A 1 92 ? -16.520 -4.223 -2.871 1.00 94.75 92 ILE A C 1
ATOM 691 O O . ILE A 1 92 ? -16.741 -4.772 -3.949 1.00 94.75 92 ILE A O 1
ATOM 695 N N . LEU A 1 93 ? -17.507 -3.808 -2.075 1.00 94.00 93 LEU A N 1
ATOM 696 C CA . LEU A 1 93 ? -18.928 -3.968 -2.393 1.00 94.00 93 LEU A CA 1
ATOM 697 C 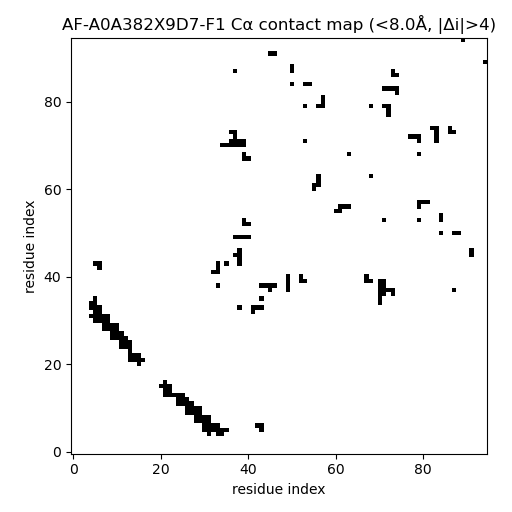C . LEU A 1 93 ? -19.515 -2.807 -3.212 1.00 94.00 93 LEU A C 1
ATOM 699 O O . LEU A 1 93 ? -20.644 -2.938 -3.681 1.00 94.00 93 LEU A O 1
ATOM 703 N N . GLU A 1 94 ? -18.774 -1.709 -3.382 1.00 87.19 94 GLU A N 1
ATOM 704 C CA . GLU A 1 94 ? -19.221 -0.464 -4.027 1.00 87.19 94 GLU A CA 1
ATOM 705 C C . GLU A 1 94 ? -20.502 0.139 -3.395 1.00 87.19 94 GLU A C 1
ATOM 707 O O . GLU A 1 94 ? -21.397 0.604 -4.107 1.00 87.19 94 GLU A O 1
ATOM 712 N N . VAL A 1 95 ? -20.611 0.122 -2.055 1.00 61.50 95 VAL A N 1
ATOM 713 C CA . VAL A 1 95 ? -21.803 0.571 -1.288 1.00 61.50 95 VAL A CA 1
ATOM 714 C C . VAL A 1 95 ? -21.579 1.785 -0.395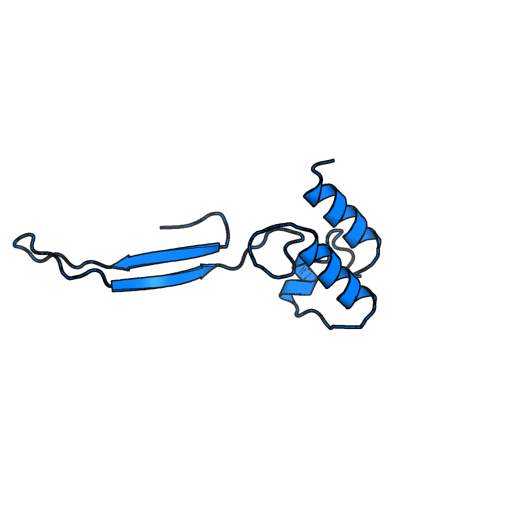 1.00 61.50 95 VAL A C 1
ATOM 716 O O . VAL A 1 95 ? -20.459 1.959 0.135 1.00 61.50 95 VAL A O 1
#

Radius of gyration: 19.12 Å; Cα contacts (8 Å, |Δi|>4): 118; chains: 1; bounding box: 40×20×60 Å

InterPro domains:
  IPR002105 Dockerin type I repeat [PF00404] (37-93)
  IPR016134 Dockerin domain [PS51766] (33-95)
  IPR018247 EF-Hand 1, calcium-binding site [PS00018] (73-85)
  IPR036439 Dockerin domain superfamily [G3DSA:1.10.1330.10] (32-95)
  IPR036439 Dockerin domain superfamily [SSF63446] (35-94)

pLDDT: mean 91.97, std 9.04, range [61.5, 98.69]